Protein AF-A0A428ZIE7-F1 (afdb_monomer)

pLDDT: mean 81.75, std 10.11, range [50.53, 95.81]

Structure (mmCIF, N/CA/C/O backbone):
data_AF-A0A428ZIE7-F1
#
_entry.id   AF-A0A428ZIE7-F1
#
loop_
_atom_site.group_PDB
_atom_site.id
_atom_site.type_symbol
_atom_site.label_atom_id
_atom_site.label_alt_id
_atom_site.label_comp_id
_atom_site.label_asym_id
_atom_site.label_entity_id
_atom_site.label_seq_id
_atom_site.pdbx_PDB_ins_code
_atom_site.Cartn_x
_atom_site.Cartn_y
_atom_site.Cartn_z
_atom_site.occupancy
_atom_site.B_iso_or_equiv
_atom_site.auth_seq_id
_atom_site.auth_comp_id
_atom_site.auth_asym_id
_atom_site.auth_atom_id
_atom_site.pdbx_PDB_model_num
ATOM 1 N N . MET A 1 1 ? -11.070 -0.260 23.071 1.00 50.53 1 MET A N 1
ATOM 2 C CA . MET A 1 1 ? -9.993 -0.291 22.059 1.00 50.53 1 MET A CA 1
ATOM 3 C C . MET A 1 1 ? -10.520 -1.103 20.893 1.00 50.53 1 MET A C 1
ATOM 5 O O . MET A 1 1 ? -10.779 -2.283 21.084 1.00 50.53 1 MET A O 1
ATOM 9 N N . GLY A 1 2 ? -10.837 -0.457 19.771 1.00 62.59 2 GLY A N 1
ATOM 10 C CA . GLY A 1 2 ? -11.364 -1.149 18.591 1.00 62.59 2 GLY A CA 1
ATOM 11 C C . GLY A 1 2 ? -10.255 -1.908 17.865 1.00 62.59 2 GLY A C 1
ATOM 12 O O . GLY A 1 2 ? -9.103 -1.483 17.895 1.00 62.59 2 GLY A O 1
ATOM 13 N N . VAL A 1 3 ? -10.596 -3.031 17.236 1.00 66.56 3 VAL A N 1
ATOM 14 C CA . VAL A 1 3 ? -9.695 -3.753 16.330 1.00 66.56 3 VAL A CA 1
ATOM 15 C C . VAL A 1 3 ? -9.988 -3.262 14.918 1.00 66.56 3 VAL A C 1
ATOM 17 O O . VAL A 1 3 ? -11.129 -3.349 14.470 1.00 66.56 3 VAL A O 1
ATOM 20 N N . ILE A 1 4 ? -8.977 -2.735 14.227 1.00 66.06 4 ILE A N 1
ATOM 21 C CA . ILE A 1 4 ? -9.076 -2.408 12.801 1.00 66.06 4 ILE A CA 1
ATOM 22 C C . ILE A 1 4 ? -8.551 -3.614 12.026 1.00 66.06 4 ILE A C 1
ATOM 24 O O . ILE A 1 4 ? -7.377 -3.962 12.142 1.00 66.06 4 ILE A O 1
ATOM 28 N N . VAL A 1 5 ? -9.426 -4.251 11.249 1.00 68.50 5 VAL A N 1
ATOM 29 C CA . VAL A 1 5 ? -9.051 -5.308 10.303 1.00 68.50 5 VAL A CA 1
ATOM 30 C C . VAL A 1 5 ? -8.906 -4.658 8.934 1.00 68.50 5 VAL A C 1
ATOM 32 O O . VAL A 1 5 ? -9.871 -4.116 8.403 1.00 68.50 5 VAL A O 1
ATOM 35 N N . PHE A 1 6 ? -7.689 -4.669 8.393 1.00 69.75 6 PHE A N 1
ATOM 36 C CA . PHE A 1 6 ? -7.396 -4.145 7.063 1.00 69.75 6 PHE A CA 1
ATOM 37 C C . PHE A 1 6 ? -7.101 -5.315 6.129 1.00 69.75 6 PHE A C 1
ATOM 39 O O . PHE A 1 6 ? -6.080 -5.986 6.279 1.00 69.75 6 PHE A O 1
ATOM 46 N N . GLU A 1 7 ? -8.006 -5.569 5.190 1.00 72.62 7 GLU A N 1
ATOM 47 C CA . GLU A 1 7 ? -7.901 -6.668 4.235 1.00 72.62 7 GLU A CA 1
ATOM 48 C C . GLU A 1 7 ? -7.625 -6.122 2.834 1.00 72.62 7 GLU A C 1
ATOM 50 O O . GLU A 1 7 ? -8.290 -5.203 2.360 1.00 72.62 7 GLU A O 1
ATOM 55 N N . ILE A 1 8 ? -6.617 -6.691 2.175 1.00 72.69 8 ILE A N 1
ATOM 56 C CA . ILE A 1 8 ? -6.291 -6.404 0.781 1.00 72.69 8 ILE A CA 1
ATOM 57 C C . ILE A 1 8 ? -6.489 -7.705 0.022 1.00 72.69 8 ILE A C 1
ATOM 59 O O . ILE A 1 8 ? -5.681 -8.620 0.162 1.00 72.69 8 ILE A O 1
ATOM 63 N N . ASN A 1 9 ? -7.557 -7.769 -0.772 1.00 75.38 9 ASN A N 1
ATOM 64 C CA . ASN A 1 9 ? -7.897 -8.963 -1.546 1.00 75.38 9 ASN A CA 1
ATOM 65 C C . ASN A 1 9 ? -6.789 -9.338 -2.539 1.00 75.38 9 ASN A C 1
ATOM 67 O O . ASN A 1 9 ? -6.409 -10.499 -2.643 1.00 75.38 9 ASN A O 1
ATOM 71 N N . GLU A 1 10 ? -6.244 -8.351 -3.254 1.00 76.31 10 GLU A N 1
ATOM 72 C CA . GLU A 1 10 ? -5.169 -8.566 -4.218 1.00 76.31 10 GLU A CA 1
ATOM 73 C C . GLU A 1 10 ? -4.269 -7.327 -4.315 1.00 76.31 10 GLU A C 1
ATOM 75 O O . GLU A 1 10 ? -4.751 -6.195 -4.368 1.00 76.31 10 GLU A O 1
ATOM 80 N N . LEU A 1 11 ? -2.950 -7.541 -4.358 1.00 75.69 11 LEU A N 1
ATOM 81 C CA . LEU A 1 11 ? -1.962 -6.504 -4.654 1.00 75.69 11 LEU A CA 1
ATOM 82 C C . LEU A 1 11 ? -1.290 -6.820 -5.992 1.00 75.69 11 LEU A C 1
ATOM 84 O O . LEU A 1 11 ? -0.349 -7.612 -6.060 1.00 75.69 11 LEU A O 1
ATOM 88 N N . VAL A 1 12 ? -1.753 -6.172 -7.059 1.00 77.44 12 VAL A N 1
ATOM 89 C CA . VAL A 1 12 ? -1.189 -6.367 -8.399 1.00 77.44 12 VAL A CA 1
ATOM 90 C C . VAL A 1 12 ? -0.088 -5.342 -8.664 1.00 77.44 12 VAL A C 1
ATOM 92 O O . VAL A 1 12 ? -0.342 -4.148 -8.814 1.00 77.44 12 VAL A O 1
ATOM 95 N N . LEU A 1 13 ? 1.156 -5.815 -8.767 1.00 74.00 13 LEU A N 1
ATOM 96 C CA . L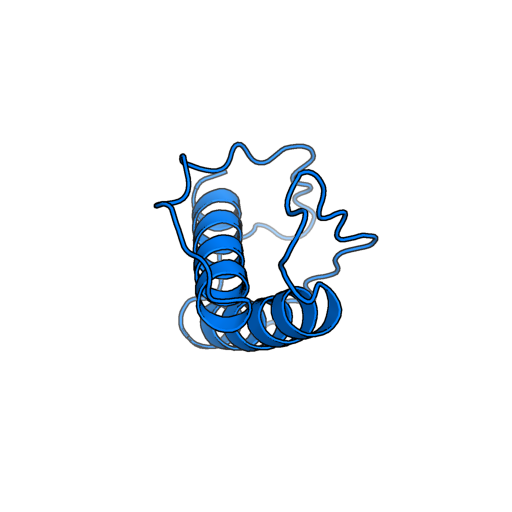EU A 1 13 ? 2.325 -4.990 -9.085 1.00 74.00 13 LEU A CA 1
ATOM 97 C C . LEU A 1 13 ? 2.772 -5.222 -10.533 1.00 74.00 13 LEU A C 1
ATOM 99 O O . LEU A 1 13 ? 3.439 -6.211 -10.846 1.00 74.00 13 LEU A O 1
ATOM 103 N N . ASN A 1 14 ? 2.444 -4.275 -11.4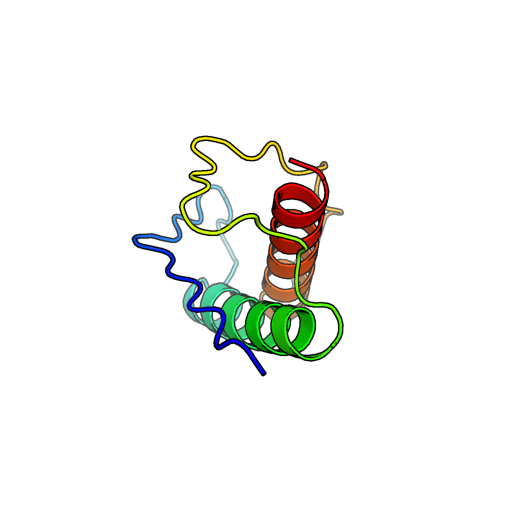11 1.00 71.94 14 ASN A N 1
ATOM 104 C CA . ASN A 1 14 ? 2.811 -4.300 -12.828 1.00 71.94 14 ASN A CA 1
ATOM 105 C C . ASN A 1 14 ? 3.864 -3.232 -13.164 1.00 71.94 14 ASN A C 1
ATOM 107 O O . ASN A 1 14 ? 4.041 -2.264 -12.433 1.00 71.94 14 ASN A O 1
ATOM 111 N N . GLY A 1 15 ? 4.568 -3.404 -14.287 1.00 69.44 15 GLY A N 1
ATOM 112 C CA . GLY A 1 15 ? 5.485 -2.381 -14.815 1.00 69.44 15 GLY A CA 1
ATOM 113 C C . GLY A 1 15 ? 6.897 -2.359 -14.216 1.00 69.44 15 GLY A C 1
ATOM 114 O O . GLY A 1 15 ? 7.683 -1.487 -14.573 1.00 69.44 15 GLY A O 1
ATOM 115 N N . PHE A 1 16 ? 7.263 -3.324 -13.362 1.00 70.62 16 PHE A N 1
ATOM 116 C CA . P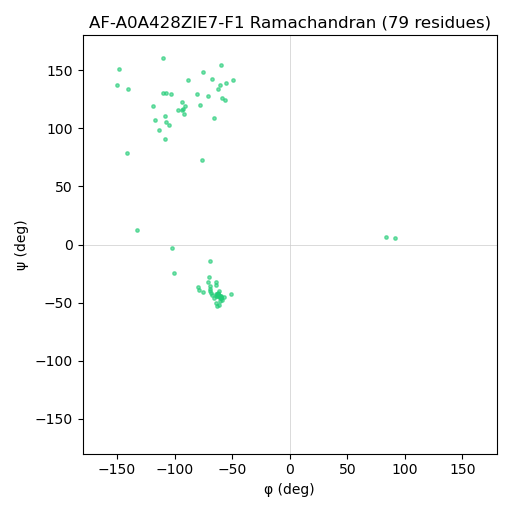HE A 1 16 ? 8.617 -3.425 -12.803 1.00 70.62 16 PHE A CA 1
ATOM 117 C C . PHE A 1 16 ? 9.397 -4.608 -13.407 1.00 70.62 16 PHE A C 1
ATOM 119 O O . PHE A 1 16 ? 9.334 -5.717 -12.876 1.00 70.62 16 PHE A O 1
ATOM 126 N N . PRO A 1 17 ? 10.156 -4.420 -14.503 1.00 66.25 17 PRO A N 1
ATOM 127 C CA . PRO A 1 17 ? 10.810 -5.527 -15.209 1.00 66.25 17 PRO A CA 1
ATOM 128 C C . PRO A 1 17 ? 11.969 -6.183 -14.437 1.00 66.25 17 PRO A C 1
ATOM 130 O O . PRO A 1 17 ? 12.426 -7.248 -14.834 1.00 66.25 17 PRO A O 1
ATOM 133 N N . ARG A 1 18 ? 12.482 -5.557 -13.366 1.00 80.69 18 ARG A N 1
ATOM 134 C CA . ARG A 1 18 ? 13.662 -6.033 -12.608 1.00 80.69 18 ARG A CA 1
ATOM 135 C C . ARG A 1 18 ? 13.480 -6.041 -11.088 1.00 80.69 18 ARG A C 1
ATOM 137 O O . ARG A 1 18 ? 14.464 -6.138 -10.361 1.00 80.69 18 ARG A O 1
ATOM 144 N N . ILE A 1 19 ? 12.252 -5.881 -10.603 1.00 84.81 19 ILE A N 1
ATOM 145 C CA . ILE A 1 19 ? 11.975 -5.830 -9.166 1.00 84.81 19 ILE A CA 1
ATOM 146 C C . ILE A 1 19 ? 11.388 -7.162 -8.717 1.00 84.81 19 ILE A C 1
ATOM 148 O O . ILE A 1 19 ? 10.426 -7.658 -9.297 1.00 84.81 19 ILE A O 1
ATOM 152 N N . ASP A 1 20 ? 11.973 -7.704 -7.654 1.00 89.44 20 ASP A N 1
ATOM 153 C CA . ASP A 1 20 ? 11.447 -8.854 -6.923 1.00 89.44 20 ASP A CA 1
ATOM 154 C C 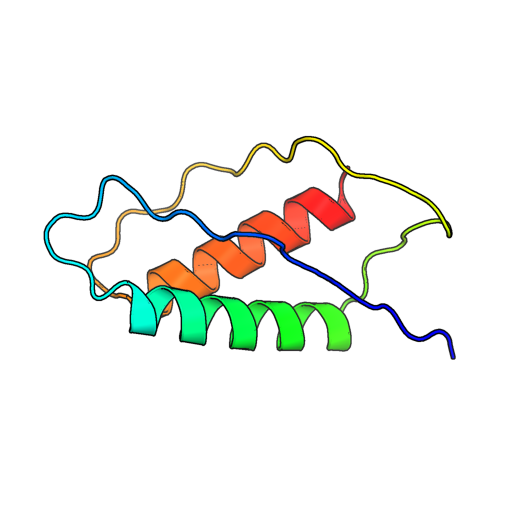. ASP A 1 20 ? 10.122 -8.461 -6.253 1.00 89.44 20 ASP A C 1
ATOM 156 O O . ASP A 1 20 ? 10.114 -7.643 -5.326 1.00 89.44 20 ASP A O 1
ATOM 160 N N . ARG A 1 21 ? 9.015 -9.005 -6.774 1.00 86.25 21 ARG A N 1
ATOM 161 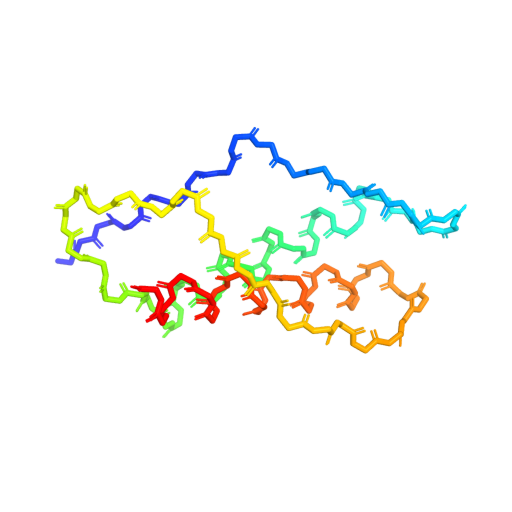C CA . ARG A 1 21 ? 7.640 -8.680 -6.368 1.00 86.25 21 ARG A CA 1
ATOM 162 C C . ARG A 1 21 ? 7.291 -9.223 -4.990 1.00 86.25 21 ARG A C 1
ATOM 164 O O . ARG A 1 21 ? 6.552 -8.561 -4.260 1.00 86.25 21 ARG A O 1
ATOM 171 N N . ASP A 1 22 ? 7.851 -10.365 -4.615 1.00 88.25 22 ASP A N 1
ATOM 172 C CA . ASP A 1 22 ? 7.601 -10.971 -3.310 1.00 88.25 22 ASP A CA 1
ATOM 173 C C . ASP A 1 22 ? 8.206 -10.084 -2.224 1.00 88.25 22 ASP A C 1
ATOM 175 O O . ASP A 1 22 ? 7.534 -9.721 -1.258 1.00 88.25 22 ASP A O 1
ATOM 179 N N . ARG A 1 23 ? 9.430 -9.584 -2.447 1.00 91.81 23 ARG A N 1
ATOM 180 C CA . ARG A 1 23 ? 10.056 -8.608 -1.542 1.00 91.81 23 ARG A CA 1
ATOM 181 C C . ARG A 1 23 ? 9.318 -7.277 -1.459 1.00 91.81 23 ARG A C 1
ATOM 183 O O . ARG A 1 23 ? 9.337 -6.652 -0.393 1.00 91.81 23 ARG A O 1
ATOM 190 N N . VAL A 1 24 ? 8.712 -6.807 -2.552 1.00 90.62 24 VAL A N 1
ATOM 191 C CA . VAL A 1 24 ? 7.861 -5.603 -2.509 1.00 90.62 24 VAL A CA 1
ATOM 192 C C . VAL A 1 24 ? 6.648 -5.869 -1.631 1.00 90.62 24 VAL A C 1
ATOM 194 O O . VAL A 1 24 ? 6.403 -5.094 -0.712 1.00 90.62 24 VAL A O 1
ATOM 197 N N . SER A 1 25 ? 5.941 -6.973 -1.874 1.00 88.88 25 SER A N 1
ATOM 198 C CA . SER A 1 25 ? 4.716 -7.344 -1.157 1.00 88.88 25 SER A CA 1
ATOM 199 C C . SER A 1 25 ? 4.970 -7.523 0.338 1.00 88.88 25 SER A C 1
ATOM 201 O O . SER A 1 25 ? 4.264 -6.951 1.164 1.00 88.88 25 SER A O 1
ATOM 203 N N . GLU A 1 26 ? 6.044 -8.223 0.698 1.00 92.19 26 GLU A N 1
ATOM 204 C CA . GLU A 1 26 ? 6.447 -8.441 2.087 1.00 92.19 26 GLU A CA 1
ATOM 205 C C . GLU A 1 26 ? 6.807 -7.118 2.791 1.00 92.19 26 GLU A C 1
ATOM 207 O O . GLU A 1 26 ? 6.426 -6.867 3.936 1.00 92.19 26 GLU A O 1
ATOM 212 N N . SER A 1 27 ? 7.535 -6.228 2.108 1.00 94.94 27 SER A N 1
ATOM 213 C CA . SER A 1 27 ? 7.900 -4.914 2.661 1.00 94.94 27 SER A CA 1
ATOM 214 C C . SER A 1 27 ? 6.687 -3.994 2.791 1.00 94.94 27 SER A C 1
ATOM 216 O O . SER A 1 27 ? 6.560 -3.289 3.790 1.00 94.94 27 SER A O 1
ATOM 218 N N . PHE A 1 28 ? 5.780 -4.048 1.819 1.00 92.19 28 PHE A N 1
ATOM 219 C CA . PHE A 1 28 ? 4.514 -3.331 1.832 1.00 92.19 28 PHE A CA 1
ATOM 220 C C . PHE A 1 28 ? 3.636 -3.760 3.014 1.00 92.19 28 PHE A C 1
ATOM 222 O O . PHE A 1 28 ? 3.227 -2.912 3.803 1.00 92.19 28 PHE A O 1
ATOM 229 N N . GLN A 1 29 ? 3.407 -5.063 3.197 1.00 91.44 29 GLN A N 1
ATOM 230 C CA . GLN A 1 29 ? 2.584 -5.585 4.293 1.00 91.44 29 GLN A CA 1
ATOM 231 C C . GLN A 1 29 ? 3.152 -5.208 5.663 1.00 91.44 29 GLN A C 1
ATOM 233 O O . GLN A 1 29 ? 2.411 -4.750 6.537 1.00 91.44 29 GLN A O 1
ATOM 238 N N . ARG A 1 30 ? 4.472 -5.349 5.849 1.00 94.38 30 ARG A N 1
ATOM 239 C CA . ARG A 1 30 ? 5.143 -4.960 7.097 1.00 94.38 30 ARG A CA 1
ATOM 240 C C . ARG A 1 30 ? 4.978 -3.476 7.401 1.00 94.38 30 ARG A C 1
ATOM 242 O O . ARG A 1 30 ? 4.621 -3.124 8.524 1.00 94.38 30 ARG A O 1
ATOM 249 N N . GLU A 1 31 ? 5.229 -2.612 6.420 1.00 95.81 31 GLU A N 1
ATOM 250 C CA . GLU A 1 31 ? 5.140 -1.165 6.624 1.00 95.81 31 GLU A CA 1
ATOM 251 C C . GLU A 1 31 ? 3.693 -0.716 6.844 1.00 95.81 31 GLU A C 1
ATOM 253 O O . GLU A 1 31 ? 3.438 0.073 7.752 1.00 95.81 31 GLU A O 1
ATOM 258 N N . LEU A 1 32 ? 2.732 -1.254 6.089 1.00 91.88 32 LEU A N 1
ATOM 259 C CA . LEU A 1 32 ? 1.320 -0.926 6.269 1.00 91.88 32 LEU A CA 1
ATOM 260 C C . LEU A 1 32 ? 0.826 -1.361 7.652 1.00 91.88 32 LEU A C 1
ATOM 262 O O . LEU A 1 32 ? 0.205 -0.571 8.358 1.00 91.88 32 LEU A O 1
ATOM 266 N N . THR A 1 33 ? 1.184 -2.572 8.085 1.00 91.06 33 THR A N 1
ATOM 267 C CA . THR A 1 33 ? 0.879 -3.060 9.438 1.00 91.06 33 THR A CA 1
ATOM 268 C C . THR A 1 33 ? 1.447 -2.119 10.497 1.00 91.06 33 THR A C 1
ATOM 270 O O . THR A 1 33 ? 0.748 -1.755 11.440 1.00 91.06 33 THR A O 1
ATOM 273 N N . ARG A 1 34 ? 2.702 -1.677 10.346 1.00 94.00 34 ARG A N 1
ATOM 274 C CA . ARG A 1 34 ? 3.322 -0.720 11.271 1.00 94.00 34 ARG A CA 1
ATOM 275 C C . ARG A 1 34 ? 2.563 0.610 11.299 1.00 94.00 34 ARG A C 1
ATOM 277 O O . ARG A 1 34 ? 2.326 1.144 12.379 1.00 94.00 34 ARG A O 1
ATOM 284 N N . LEU A 1 35 ? 2.186 1.147 10.138 1.00 93.12 35 LEU A N 1
ATOM 285 C CA . LEU A 1 35 ? 1.467 2.420 10.027 1.00 93.12 35 LEU A CA 1
ATOM 286 C C . LEU A 1 35 ? 0.081 2.360 10.667 1.00 93.12 35 LEU A C 1
ATOM 288 O O . LEU A 1 35 ? -0.266 3.268 11.414 1.00 93.12 35 LEU A O 1
ATOM 292 N N . LEU A 1 36 ? -0.667 1.277 10.453 1.00 87.88 36 LEU A N 1
ATOM 293 C CA . LEU A 1 36 ? -1.987 1.084 11.059 1.00 87.88 36 LEU A CA 1
ATOM 294 C C . LEU A 1 36 ? -1.928 0.991 12.590 1.00 87.88 36 LEU A C 1
ATOM 296 O O . LEU A 1 36 ? -2.849 1.446 13.261 1.00 87.88 36 LEU A O 1
ATOM 300 N N . HIS A 1 37 ? -0.840 0.453 13.149 1.00 87.62 37 HIS A N 1
ATOM 301 C CA . HIS A 1 37 ? -0.631 0.430 14.600 1.00 87.62 37 HIS A CA 1
ATOM 302 C C . HIS A 1 37 ? -0.233 1.795 15.171 1.00 87.62 37 HIS A C 1
ATOM 304 O O . HIS A 1 37 ? -0.674 2.158 16.257 1.00 87.62 37 HIS A O 1
ATOM 310 N N . VAL A 1 38 ? 0.636 2.534 14.474 1.00 91.62 38 VAL A N 1
ATOM 311 C CA . VAL A 1 38 ? 1.162 3.821 14.962 1.00 91.62 38 VAL A CA 1
ATOM 312 C C . VAL A 1 38 ? 0.156 4.956 14.767 1.00 91.62 38 VAL A C 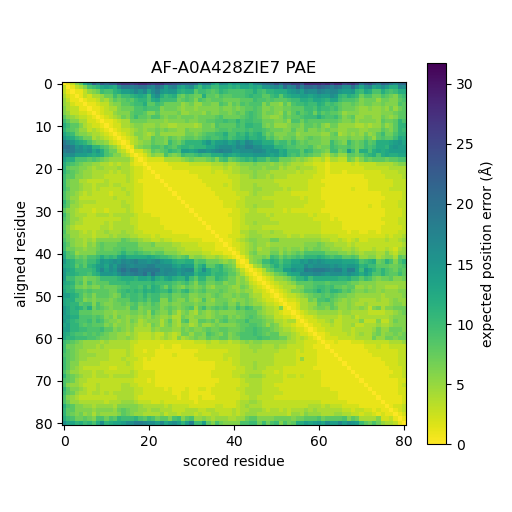1
ATOM 314 O O . VAL A 1 38 ? 0.037 5.828 15.622 1.00 91.62 38 VAL A O 1
ATOM 317 N N . SER A 1 39 ? -0.545 4.958 13.636 1.00 87.88 39 SER A N 1
ATOM 318 C CA . SER A 1 39 ? -1.494 5.992 13.235 1.00 87.88 39 SER A CA 1
ATOM 319 C C . SER A 1 39 ? -2.699 5.332 12.561 1.00 87.88 39 SER A C 1
ATOM 321 O O . SER A 1 39 ? -2.775 5.306 11.329 1.00 87.88 39 SER A O 1
ATOM 323 N N . PRO A 1 40 ? -3.635 4.767 13.338 1.00 82.00 40 PRO A N 1
ATOM 324 C CA . PRO A 1 40 ? -4.838 4.176 12.774 1.00 82.00 40 PRO A CA 1
ATOM 325 C C . PRO A 1 40 ? -5.647 5.244 12.016 1.00 82.00 40 PRO A C 1
ATOM 327 O O . PRO A 1 40 ? -5.778 6.368 12.507 1.00 82.00 40 PRO A O 1
ATOM 330 N N . PRO A 1 41 ? -6.187 4.931 10.826 1.00 78.31 41 PRO A N 1
ATOM 331 C CA . PRO A 1 41 ? -7.063 5.853 10.120 1.00 78.31 41 PRO A CA 1
ATOM 332 C C . PRO A 1 41 ? -8.378 6.012 10.895 1.00 78.31 41 PRO A C 1
ATOM 334 O O . PRO A 1 41 ? -8.909 5.044 11.445 1.00 78.31 41 PRO A O 1
ATOM 337 N N . SER A 1 42 ? -8.926 7.228 10.914 1.00 75.81 42 SER A N 1
ATOM 338 C CA . SER A 1 42 ? -10.253 7.507 11.478 1.00 75.81 42 SER A CA 1
ATOM 339 C C . SER A 1 42 ? -11.340 7.027 10.516 1.00 75.81 42 SER A C 1
ATOM 341 O O . SER A 1 42 ? -11.969 7.822 9.823 1.00 75.81 42 SER A O 1
ATOM 343 N N . LEU A 1 43 ? -11.523 5.712 10.423 1.00 67.69 43 LEU A N 1
ATOM 344 C CA . LEU A 1 43 ? -12.583 5.116 9.617 1.00 67.69 43 LEU A CA 1
ATOM 345 C C . LEU A 1 43 ? -13.834 4.935 10.477 1.00 67.69 43 LEU A C 1
ATOM 347 O O . LEU A 1 43 ? -13.821 4.205 11.469 1.00 67.69 43 LEU A O 1
ATOM 351 N N . GLU A 1 44 ? -14.927 5.581 10.076 1.00 68.31 44 GLU A N 1
ATOM 352 C CA . GLU A 1 44 ? -16.270 5.233 10.544 1.00 68.31 44 GLU A CA 1
ATOM 353 C C . GLU A 1 44 ? -16.528 3.741 10.258 1.00 68.31 44 GLU A C 1
ATOM 355 O O . GLU A 1 44 ? -16.164 3.219 9.197 1.00 68.31 44 GLU A O 1
ATOM 360 N N . SER A 1 45 ? -17.149 3.034 11.206 1.00 63.38 45 SER A N 1
ATOM 361 C CA . SER A 1 45 ? -17.461 1.610 11.033 1.00 63.38 45 SER A CA 1
ATOM 362 C C . SER A 1 45 ? -18.359 1.403 9.808 1.00 63.38 45 SER A C 1
ATOM 364 O O . SER A 1 45 ? -19.414 2.021 9.705 1.00 63.38 45 SER A O 1
ATOM 366 N N . GLY A 1 46 ? -17.951 0.527 8.883 1.00 63.53 46 GLY A N 1
ATOM 367 C CA . GLY A 1 46 ? -18.705 0.224 7.657 1.00 63.53 46 GLY A CA 1
ATOM 368 C C . GLY A 1 46 ? -18.352 1.085 6.438 1.00 63.53 46 GLY A C 1
ATOM 369 O O . GLY A 1 46 ? -18.985 0.946 5.391 1.00 63.53 46 GLY A O 1
ATOM 370 N N . ARG A 1 47 ? -17.334 1.951 6.527 1.00 72.38 47 ARG A N 1
ATOM 371 C CA . ARG A 1 47 ? -16.841 2.709 5.373 1.00 72.38 47 ARG A CA 1
ATOM 372 C C . ARG A 1 47 ? -16.096 1.805 4.384 1.00 72.38 47 ARG A C 1
ATOM 374 O O . ARG A 1 47 ? -15.151 1.119 4.758 1.00 72.38 47 ARG A O 1
ATOM 381 N N . THR A 1 48 ? -16.490 1.867 3.113 1.00 70.38 48 THR A N 1
ATOM 382 C CA . THR A 1 48 ? -15.795 1.201 1.999 1.00 70.38 48 THR A CA 1
ATOM 383 C C . THR A 1 48 ? -15.072 2.249 1.159 1.00 70.38 48 THR A C 1
ATOM 385 O O . THR A 1 48 ? -15.670 3.258 0.788 1.00 70.38 48 THR A O 1
ATOM 388 N N . VAL A 1 49 ? -13.790 2.024 0.868 1.00 72.69 49 VAL A N 1
ATOM 389 C CA . VAL A 1 49 ? -13.004 2.859 -0.050 1.00 72.69 49 VAL A CA 1
ATOM 390 C C . VAL A 1 49 ? -12.793 2.066 -1.331 1.00 72.69 49 VAL A C 1
ATOM 392 O O . VAL A 1 49 ? -12.019 1.116 -1.341 1.00 72.69 49 VAL A O 1
ATOM 395 N N . ASP A 1 50 ? -13.511 2.443 -2.387 1.00 73.00 50 ASP A N 1
ATOM 396 C CA . ASP A 1 50 ? -13.528 1.694 -3.651 1.00 73.00 50 ASP A CA 1
ATOM 397 C C . ASP A 1 50 ? -12.290 1.992 -4.515 1.00 73.00 50 ASP A C 1
ATOM 399 O O . ASP A 1 50 ? -11.706 1.110 -5.139 1.00 73.00 50 ASP A O 1
ATOM 403 N N . VAL A 1 51 ? -11.824 3.247 -4.502 1.00 76.62 51 VAL A N 1
ATOM 404 C CA . VAL A 1 51 ? -10.632 3.678 -5.244 1.00 76.62 51 VAL A CA 1
ATOM 405 C C . VAL A 1 51 ? -9.808 4.652 -4.409 1.00 76.62 51 VAL A C 1
ATOM 407 O O . VAL A 1 51 ? -10.330 5.624 -3.865 1.00 76.62 51 VAL A O 1
ATOM 410 N N . VAL A 1 52 ? -8.495 4.421 -4.366 1.00 77.06 52 VAL A N 1
ATOM 411 C CA . VAL A 1 52 ? -7.508 5.350 -3.808 1.00 77.06 52 VAL A CA 1
ATOM 412 C C . VAL A 1 52 ? -6.535 5.759 -4.906 1.00 77.06 52 VAL A C 1
ATOM 414 O O . VAL A 1 52 ? -5.805 4.927 -5.444 1.00 77.06 52 VAL A O 1
ATOM 417 N N . SER A 1 53 ? -6.484 7.054 -5.211 1.00 78.38 53 SER A N 1
ATOM 418 C CA . SER A 1 53 ? -5.442 7.610 -6.077 1.00 78.38 53 SER A CA 1
ATOM 419 C C . SER A 1 53 ? -4.148 7.774 -5.289 1.00 78.38 53 SER A C 1
ATOM 421 O O . SER A 1 53 ? -4.101 8.512 -4.305 1.00 78.38 53 SER A O 1
ATOM 423 N N . LEU A 1 54 ? -3.087 7.104 -5.732 1.00 77.12 54 LEU A N 1
ATOM 424 C CA . LEU A 1 54 ? -1.772 7.204 -5.104 1.00 77.12 54 LEU A CA 1
ATOM 425 C C . LEU A 1 54 ? -0.972 8.368 -5.711 1.00 77.12 54 LEU A C 1
ATOM 427 O O . LEU A 1 54 ? -1.023 8.575 -6.927 1.00 77.12 54 LEU A O 1
ATOM 431 N N . PRO A 1 55 ? -0.201 9.119 -4.902 1.00 79.44 55 PRO A N 1
ATOM 432 C CA . PRO A 1 55 ? 0.766 10.066 -5.437 1.00 79.44 55 PRO A CA 1
ATOM 433 C C . PRO A 1 55 ? 1.803 9.341 -6.302 1.00 79.44 55 PRO A C 1
ATOM 435 O O . PRO A 1 55 ? 2.099 8.161 -6.098 1.00 79.44 55 PRO A O 1
ATOM 438 N N .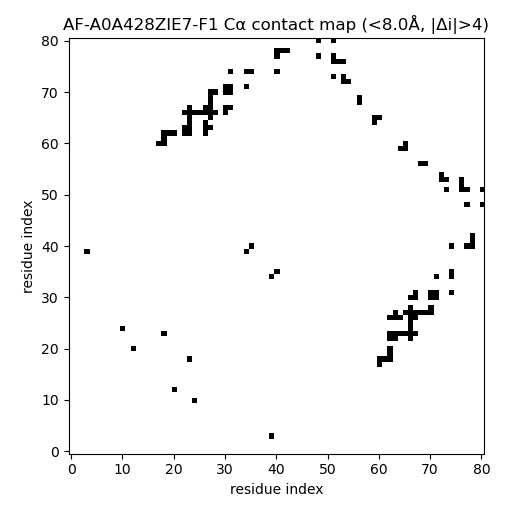 ALA A 1 56 ? 2.401 10.072 -7.244 1.00 81.38 56 ALA A N 1
ATOM 439 C CA . ALA A 1 56 ? 3.517 9.551 -8.021 1.00 81.38 56 ALA A CA 1
ATOM 440 C C . ALA A 1 56 ? 4.643 9.100 -7.080 1.00 81.38 56 ALA A C 1
ATOM 442 O O . ALA A 1 56 ? 5.123 9.871 -6.244 1.00 81.38 56 ALA A O 1
ATOM 443 N N . LEU A 1 57 ? 5.058 7.842 -7.216 1.00 80.31 57 LEU A N 1
ATOM 444 C CA . LEU A 1 57 ? 6.124 7.286 -6.399 1.00 80.31 57 LEU A CA 1
ATOM 445 C C . LEU A 1 57 ? 7.483 7.724 -6.958 1.00 80.31 57 LEU A C 1
ATOM 447 O O . LEU A 1 57 ? 7.733 7.547 -8.154 1.00 80.31 57 LEU A O 1
ATOM 451 N N . PRO A 1 58 ? 8.384 8.261 -6.117 1.00 81.44 58 PRO A N 1
ATOM 452 C CA . PRO A 1 58 ? 9.765 8.482 -6.508 1.00 81.44 58 PRO A CA 1
ATOM 453 C C . PRO A 1 58 ? 10.394 7.231 -7.149 1.00 81.44 58 PRO A C 1
ATOM 455 O O . PRO A 1 58 ? 10.161 6.110 -6.684 1.00 81.44 58 PRO A O 1
ATOM 458 N N . PRO A 1 59 ? 11.224 7.396 -8.191 1.00 83.12 59 PRO A N 1
ATOM 459 C CA . PRO A 1 59 ? 11.871 6.269 -8.842 1.00 83.12 59 PRO A CA 1
ATOM 460 C C . PRO A 1 59 ? 12.797 5.540 -7.863 1.00 83.12 59 PRO A C 1
ATOM 462 O O . PRO A 1 59 ? 13.597 6.148 -7.147 1.00 83.12 59 PRO A O 1
ATOM 465 N N . THR A 1 60 ? 12.714 4.212 -7.844 1.00 85.50 60 THR A N 1
ATOM 466 C CA . THR A 1 60 ? 13.609 3.368 -7.054 1.00 85.50 60 THR A CA 1
ATOM 467 C C . THR A 1 60 ? 13.850 2.026 -7.734 1.00 85.50 60 THR A C 1
ATOM 469 O O . THR A 1 60 ? 13.003 1.514 -8.461 1.00 85.50 60 THR A O 1
ATOM 472 N N . THR A 1 61 ? 15.020 1.446 -7.480 1.00 85.94 61 THR A N 1
ATOM 473 C CA . THR A 1 61 ? 15.384 0.084 -7.893 1.00 85.94 61 THR A CA 1
ATOM 474 C C . THR A 1 61 ? 15.301 -0.917 -6.738 1.00 85.94 61 THR A C 1
ATOM 476 O O . THR A 1 61 ? 15.532 -2.106 -6.933 1.00 85.94 61 THR A O 1
ATOM 479 N N . SER A 1 62 ? 14.987 -0.459 -5.521 1.00 91.06 62 SER A N 1
ATOM 480 C CA . SER A 1 62 ? 14.921 -1.308 -4.332 1.00 91.06 62 SER A CA 1
ATOM 481 C C . SER A 1 62 ? 13.501 -1.818 -4.111 1.00 91.06 62 SER A C 1
ATOM 483 O O . SER A 1 62 ? 12.616 -1.029 -3.780 1.00 91.06 62 SER A O 1
ATOM 485 N N . SER A 1 63 ? 13.307 -3.141 -4.185 1.00 91.56 63 SER A N 1
ATOM 486 C CA . SER A 1 63 ? 12.029 -3.789 -3.843 1.00 91.56 63 SER A CA 1
ATOM 487 C C . SER A 1 63 ? 11.513 -3.364 -2.467 1.00 91.56 63 SER A C 1
ATOM 489 O O . SER A 1 63 ? 10.336 -3.055 -2.308 1.00 91.56 63 SER A O 1
ATOM 491 N N . ARG A 1 64 ? 12.413 -3.285 -1.475 1.00 94.62 64 ARG A N 1
ATOM 492 C CA . ARG A 1 64 ? 12.057 -2.892 -0.107 1.00 94.62 64 ARG A CA 1
ATOM 493 C C . ARG A 1 64 ? 11.516 -1.466 -0.048 1.00 94.62 64 ARG A C 1
ATOM 495 O O . ARG A 1 64 ? 10.426 -1.256 0.472 1.00 94.62 64 ARG A O 1
ATOM 502 N N . ARG A 1 65 ? 12.261 -0.497 -0.600 1.00 92.88 65 ARG A N 1
ATOM 503 C CA . ARG A 1 65 ? 11.823 0.909 -0.595 1.00 92.88 65 ARG A CA 1
ATOM 504 C C . ARG A 1 65 ? 10.522 1.083 -1.362 1.00 92.88 65 ARG A C 1
ATOM 506 O O . ARG A 1 65 ? 9.662 1.821 -0.904 1.00 92.88 65 ARG A O 1
ATOM 513 N N . LEU A 1 66 ? 10.364 0.392 -2.490 1.00 91.12 66 LEU A N 1
ATOM 514 C CA . LEU A 1 66 ? 9.125 0.444 -3.254 1.00 91.12 66 LEU A CA 1
ATOM 515 C C . LEU A 1 66 ? 7.932 -0.023 -2.408 1.00 91.12 66 LEU A C 1
ATOM 517 O O . LEU A 1 66 ? 6.932 0.686 -2.346 1.00 91.12 66 LEU A O 1
ATOM 521 N N . GLY A 1 67 ? 8.058 -1.156 -1.709 1.00 92.06 67 GLY A N 1
ATOM 522 C CA . GLY A 1 67 ? 7.010 -1.657 -0.815 1.00 92.06 67 GLY A CA 1
ATOM 523 C C . GLY A 1 67 ? 6.668 -0.676 0.309 1.00 92.06 67 GLY A C 1
ATOM 524 O O . GLY A 1 67 ? 5.497 -0.389 0.542 1.00 92.06 67 GLY A O 1
ATOM 525 N N . GLU A 1 68 ? 7.680 -0.087 0.950 1.00 95.50 68 GLU A N 1
ATOM 526 C CA . GLU A 1 68 ? 7.487 0.926 2.000 1.00 95.50 68 GLU A CA 1
ATOM 527 C C . GLU A 1 68 ? 6.775 2.183 1.478 1.00 95.50 68 GLU A C 1
ATOM 529 O O . GLU A 1 68 ? 5.890 2.731 2.134 1.00 95.50 68 GLU A O 1
ATOM 534 N N . MET A 1 69 ? 7.143 2.646 0.283 1.00 93.56 69 MET A N 1
ATOM 535 C CA . MET A 1 69 ? 6.542 3.827 -0.336 1.00 93.56 69 MET A CA 1
ATOM 536 C C . MET A 1 69 ? 5.091 3.580 -0.758 1.00 93.56 69 MET A C 1
ATOM 538 O O . MET A 1 69 ? 4.244 4.442 -0.532 1.00 93.56 69 MET A O 1
ATOM 542 N N . LEU A 1 70 ? 4.792 2.399 -1.307 1.00 90.25 70 LEU A N 1
ATOM 543 C CA . LEU A 1 70 ? 3.426 1.961 -1.608 1.00 90.25 70 LEU A CA 1
ATOM 544 C C . LEU A 1 70 ? 2.564 1.926 -0.340 1.00 90.25 70 LEU A C 1
ATOM 546 O O . LEU A 1 70 ? 1.449 2.440 -0.346 1.00 90.25 70 LEU A O 1
ATOM 550 N N . ALA A 1 71 ? 3.086 1.375 0.759 1.00 92.38 71 ALA A N 1
ATOM 551 C CA . ALA A 1 71 ? 2.352 1.267 2.019 1.00 92.38 71 ALA A CA 1
ATOM 552 C C . ALA A 1 71 ? 1.984 2.640 2.587 1.00 92.38 71 ALA A C 1
ATOM 554 O O . ALA A 1 71 ? 0.853 2.851 3.018 1.00 92.38 71 ALA A O 1
ATOM 555 N N . ARG A 1 72 ? 2.920 3.592 2.527 1.00 93.19 72 ARG A N 1
ATOM 556 C CA . ARG A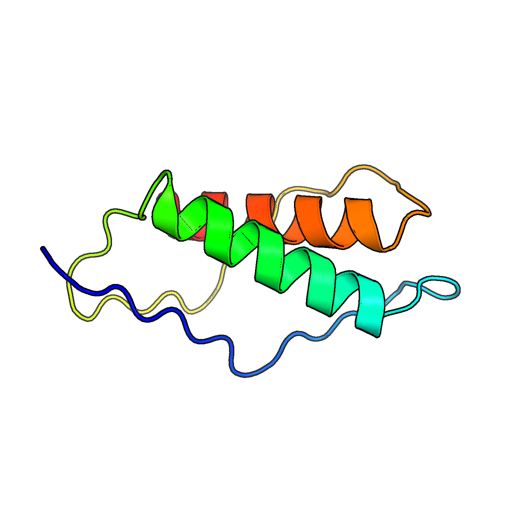 1 72 ? 2.683 4.984 2.937 1.00 93.19 72 ARG A CA 1
ATOM 557 C C . ARG A 1 72 ? 1.645 5.666 2.058 1.00 93.19 72 ARG A C 1
ATOM 559 O O . ARG A 1 72 ? 0.750 6.311 2.581 1.00 93.19 72 ARG A O 1
ATOM 566 N N . ALA A 1 73 ? 1.736 5.483 0.743 1.00 90.75 73 ALA A N 1
ATOM 567 C CA . ALA A 1 73 ? 0.784 6.055 -0.202 1.00 90.75 73 ALA A CA 1
ATOM 568 C C . ALA A 1 73 ? -0.647 5.526 0.022 1.00 90.75 73 ALA A C 1
ATOM 570 O O . ALA A 1 73 ? -1.595 6.308 0.015 1.00 90.75 73 ALA A O 1
ATOM 571 N N . VAL A 1 74 ? -0.803 4.218 0.261 1.00 88.12 74 VAL A N 1
ATOM 572 C CA . VAL A 1 74 ? -2.104 3.603 0.580 1.00 88.12 74 VAL A CA 1
ATOM 573 C C . VAL A 1 74 ? -2.627 4.096 1.928 1.00 88.12 74 VAL A C 1
ATOM 575 O O . VAL A 1 74 ? -3.788 4.485 2.020 1.00 88.12 74 VAL A O 1
ATOM 578 N N . HIS A 1 75 ? -1.781 4.124 2.961 1.00 88.88 75 HIS A N 1
ATOM 579 C CA . HIS A 1 75 ? -2.157 4.610 4.292 1.00 88.88 75 HIS A CA 1
ATOM 580 C C . HIS A 1 75 ? -2.615 6.074 4.265 1.00 88.88 75 HIS A C 1
ATOM 582 O O . HIS A 1 75 ? -3.684 6.382 4.792 1.00 88.88 75 HIS A O 1
ATOM 588 N N . ASP A 1 76 ? -1.879 6.950 3.577 1.00 89.00 76 ASP A N 1
ATOM 589 C CA . ASP A 1 76 ? -2.266 8.348 3.365 1.00 89.00 76 ASP A CA 1
ATOM 590 C C . ASP A 1 76 ? -3.607 8.449 2.634 1.00 89.00 76 ASP A C 1
ATOM 592 O O . ASP A 1 76 ? -4.478 9.226 3.026 1.00 89.00 76 ASP A O 1
ATOM 596 N N . GLY A 1 77 ? -3.777 7.658 1.575 1.00 86.00 77 GLY A N 1
ATOM 597 C CA . GLY A 1 77 ? -4.993 7.648 0.779 1.00 86.00 77 GLY A CA 1
ATOM 598 C C . GLY A 1 77 ? -6.219 7.215 1.578 1.00 86.00 77 GLY A C 1
ATOM 599 O O . GLY A 1 77 ? -7.243 7.880 1.515 1.00 8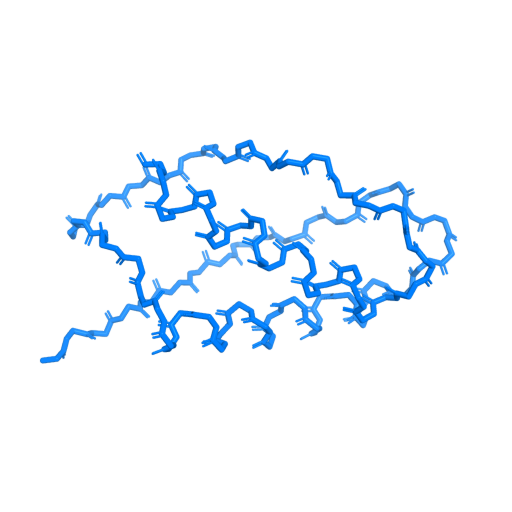6.00 77 GLY A O 1
ATOM 600 N N . VAL A 1 78 ? -6.106 6.170 2.397 1.00 82.81 78 VAL A N 1
ATOM 601 C CA . VAL A 1 78 ? -7.193 5.706 3.276 1.00 82.81 78 VAL A CA 1
ATOM 602 C C . VAL A 1 78 ? -7.473 6.696 4.408 1.00 82.81 78 VAL A C 1
ATOM 604 O O . VAL A 1 78 ? -8.624 6.874 4.790 1.00 82.81 78 VAL A O 1
ATOM 607 N N . THR A 1 79 ? -6.438 7.353 4.935 1.00 83.31 79 THR A N 1
ATOM 608 C CA . THR A 1 79 ? -6.574 8.348 6.012 1.00 83.31 79 THR A CA 1
ATOM 609 C C . THR A 1 79 ? -7.246 9.637 5.528 1.00 83.31 79 THR A C 1
ATOM 611 O O . THR A 1 79 ? -7.862 10.340 6.326 1.00 83.31 79 THR A O 1
ATOM 614 N N . ARG A 1 80 ? -7.109 9.971 4.237 1.00 76.88 80 ARG A N 1
ATOM 615 C CA . ARG A 1 80 ? -7.667 11.193 3.633 1.00 76.88 80 ARG A CA 1
ATOM 616 C C . ARG A 1 80 ? -8.954 10.985 2.845 1.00 76.88 80 ARG A C 1
ATOM 618 O O . ARG A 1 80 ? -9.657 11.969 2.629 1.00 76.88 80 ARG A O 1
ATOM 625 N N . ALA A 1 81 ? -9.200 9.776 2.343 1.00 70.50 81 ALA A N 1
ATOM 626 C CA . ALA A 1 81 ? -10.450 9.439 1.670 1.00 70.50 81 ALA A CA 1
ATOM 627 C C . ALA A 1 81 ? -11.601 9.640 2.649 1.00 70.50 81 ALA A C 1
ATOM 629 O O . ALA A 1 81 ? -12.682 10.092 2.213 1.00 70.50 81 ALA A O 1
#

Organism: Kibdelosporangium aridum (NCBI:txid2030)

Radius of gyration: 13.16 Å; Cα contacts (8 Å, |Δi|>4): 69; chains: 1; bounding box: 34×22×37 Å

Foldseek 3Di:
DDDDDDDDPDDDDDDQPQADQVLLQVLLVVLLVVCCVVPNAPDDPPDDDPDFDFDDDDDDPYSNVNSNNVSVRVSVRRNVD

Secondary structure (DSSP, 8-state):
--------S-----S-TT--HHHHHHHHHHHHHHHHHHS---PPTT------PPPPPPP-S-HHHHHHHHHHHHHHHHHH-

Sequence (81 aa):
MGVIVFEINELVLNGFPRIDRDRVSESFQRELTRLLHVSPPSLESGRTVDVVSLPALPPTTSSRRLGEMLARAVHDGVTRA

Solvent-accessible surface area (backbone atoms only — not comparable to full-atom values): 5287 Å² total; per-residue (Å²): 134,86,86,86,86,86,84,76,96,74,86,88,87,78,94,60,96,82,49,56,61,67,51,18,51,54,31,17,53,53,41,33,54,51,42,49,70,76,58,60,60,90,69,64,91,89,74,82,82,92,80,72,82,63,73,88,72,78,90,76,85,46,31,49,60,52,11,38,53,51,21,50,36,51,51,53,31,65,55,68,105

Mean predicted aligned error: 5.69 Å